Protein AF-A0A529JXQ3-F1 (afdb_monomer)

Foldseek 3Di:
DPVVVCVVVVVVVVVVVVVVVVVCVVCPPPDPVNVVVVVVPDDVVNVVVVVVVVVVVLVVQLVVQVVVCVVVVHDDDSVLSSVLSSVLCVCLVPVDVSVVSSVVSCVVSVVVVVDD

Mean predicted aligned error: 6.43 Å

Sequence (116 aa):
MNWRRYFWPVVGIAAVVFSLWLLLHELRGISLDDVWDGIVAIPARGWMLAALSSVIAYASLAGYDHIALLHIGKKVSWLFVTFCSFTTYALSHNIGGSVFSGAVIRYRAYGTRGLT

pLDDT: mean 88.97, std 7.57, range [56.66, 97.88]

Secondary structure (DSSP, 8-state):
--HHHHHHHHHHHHHHHHHHHHHHHHHTT--HHHHHHHHHTS-HHHHHHHHHHHHHHHHHHHHHHHHHHHHTT----HHHHHHHHHHHHHHHHHHS-HHHHHHHHHHHHHHTTT--

Radius of gyration: 20.21 Å; Cα contacts (8 Å, |Δi|>4): 50; chains: 1; bounding box: 50×23×46 Å

Solvent-accessible surface area (backbone atoms only — not comparable to full-atom values): 6559 Å² total; per-residue (Å²): 131,74,60,79,73,51,50,61,59,50,52,52,51,51,51,52,53,51,52,51,52,51,52,55,59,65,46,72,82,56,53,74,64,59,53,50,52,54,59,70,67,54,53,71,68,57,56,52,48,54,52,50,52,50,53,51,52,47,49,52,54,19,49,50,54,50,52,53,33,56,75,73,72,51,90,69,62,68,67,57,49,38,55,50,37,42,54,28,52,57,49,15,72,71,72,46,67,38,73,58,52,26,47,52,45,48,53,55,57,40,39,79,73,74,48,127

Nearest PDB structures (foldseek):
  7f47-assembly1_A  TM=8.528E-01  e=1.851E-02  Rhizobium etli CFN 42

Structure (mmCIF, N/CA/C/O backbone):
data_AF-A0A529JXQ3-F1
#
_entry.id   AF-A0A529JXQ3-F1
#
loop_
_atom_site.group_PDB
_atom_site.id
_atom_site.type_symbol
_atom_site.label_atom_id
_atom_site.label_alt_id
_atom_site.label_comp_id
_atom_site.label_asym_id
_atom_site.label_entity_id
_atom_site.label_seq_id
_atom_site.pdbx_PDB_ins_code
_atom_site.Cartn_x
_atom_site.Cartn_y
_atom_site.Cartn_z
_atom_site.occupancy
_atom_site.B_iso_or_equiv
_atom_site.auth_seq_id
_atom_site.auth_comp_id
_atom_site.auth_asym_id
_atom_site.auth_atom_id
_atom_site.pdbx_PDB_model_num
ATOM 1 N N . MET A 1 1 ? -30.807 -11.470 -24.827 1.00 56.66 1 MET A N 1
ATOM 2 C CA . MET A 1 1 ? -29.362 -11.793 -24.792 1.00 56.66 1 MET A CA 1
ATOM 3 C C . MET A 1 1 ? -28.653 -10.722 -23.962 1.00 56.66 1 MET A C 1
ATOM 5 O O . MET A 1 1 ? -28.784 -9.545 -24.272 1.00 56.66 1 MET A O 1
ATOM 9 N N . ASN A 1 2 ? -28.023 -11.091 -22.842 1.00 66.12 2 ASN A N 1
ATOM 10 C CA . ASN A 1 2 ? -27.644 -10.186 -21.738 1.00 66.12 2 ASN A CA 1
ATOM 11 C C . ASN A 1 2 ? -26.368 -9.349 -22.003 1.00 66.12 2 ASN A C 1
ATOM 13 O O . ASN A 1 2 ? -25.417 -9.401 -21.228 1.00 66.12 2 ASN A O 1
ATOM 17 N N . TRP A 1 3 ? -26.342 -8.553 -23.077 1.00 74.62 3 TRP A N 1
ATOM 18 C CA . TRP A 1 3 ? -25.162 -7.784 -23.520 1.00 74.62 3 TRP A CA 1
ATOM 19 C C . TRP A 1 3 ? -24.600 -6.826 -22.453 1.00 74.62 3 TRP A C 1
ATOM 21 O O . TRP A 1 3 ? -23.389 -6.697 -22.287 1.00 74.62 3 TRP A O 1
ATOM 31 N N . ARG A 1 4 ? -25.478 -6.220 -21.640 1.00 78.06 4 ARG A N 1
ATOM 32 C CA . ARG A 1 4 ? -25.086 -5.308 -20.549 1.00 78.06 4 ARG A CA 1
ATOM 33 C C . ARG A 1 4 ? -24.219 -5.971 -19.470 1.00 78.06 4 ARG A C 1
ATOM 35 O O . ARG A 1 4 ? -23.445 -5.273 -18.827 1.00 78.06 4 ARG A O 1
ATOM 42 N N . ARG A 1 5 ? -24.317 -7.296 -19.276 1.00 78.69 5 ARG A N 1
ATOM 43 C CA . ARG A 1 5 ? -23.486 -8.026 -18.298 1.00 78.69 5 ARG A CA 1
ATOM 44 C C . ARG A 1 5 ? -22.040 -8.209 -18.760 1.00 78.69 5 ARG A C 1
ATOM 46 O O . ARG A 1 5 ? -21.159 -8.279 -17.913 1.00 78.69 5 ARG A O 1
ATOM 53 N N . TYR A 1 6 ? -21.800 -8.275 -20.069 1.00 85.12 6 TYR A N 1
ATOM 54 C CA . TYR A 1 6 ? -20.465 -8.523 -20.625 1.00 85.12 6 TYR A CA 1
ATOM 55 C C . TYR A 1 6 ? -19.693 -7.247 -20.953 1.00 85.12 6 TYR A C 1
ATOM 57 O O . TYR A 1 6 ? -18.475 -7.297 -21.072 1.00 85.12 6 TYR A O 1
ATOM 65 N N . PHE A 1 7 ? -20.374 -6.102 -21.031 1.00 91.31 7 PHE A N 1
ATOM 66 C CA . PHE A 1 7 ? -19.742 -4.819 -21.330 1.00 91.31 7 PHE A CA 1
ATOM 67 C C . PHE A 1 7 ? -18.587 -4.486 -20.370 1.00 91.31 7 PHE A C 1
ATOM 69 O O . PHE A 1 7 ? -17.464 -4.273 -20.815 1.00 91.31 7 PHE A O 1
ATOM 76 N N . TRP A 1 8 ? -18.828 -4.510 -19.054 1.00 89.38 8 TRP A N 1
ATOM 77 C CA . TRP A 1 8 ? -17.808 -4.163 -18.057 1.00 89.38 8 TRP A CA 1
ATOM 78 C C . TRP A 1 8 ? -16.609 -5.126 -18.021 1.00 89.38 8 TRP A C 1
ATOM 80 O O . TRP A 1 8 ? -15.481 -4.636 -18.013 1.00 89.38 8 TRP A O 1
ATOM 90 N N . PRO A 1 9 ? -16.795 -6.463 -18.058 1.00 90.62 9 PRO A N 1
ATOM 91 C CA . PRO A 1 9 ? -15.675 -7.391 -18.203 1.00 90.62 9 PRO A CA 1
ATOM 92 C C . PRO A 1 9 ? -14.843 -7.151 -19.464 1.00 90.62 9 PRO A C 1
ATOM 94 O O . PRO A 1 9 ? -13.619 -7.154 -19.388 1.00 90.62 9 PRO A O 1
ATOM 97 N N . VAL A 1 10 ? -15.487 -6.906 -20.611 1.00 94.12 10 VAL A N 1
ATOM 98 C CA . VAL A 1 10 ? -14.783 -6.644 -21.877 1.00 94.12 10 VAL A CA 1
ATOM 99 C C . VAL A 1 10 ? -13.964 -5.362 -21.789 1.00 94.12 10 VAL A C 1
ATOM 101 O O . VAL A 1 10 ? -12.799 -5.370 -22.171 1.00 94.12 10 VAL A O 1
ATOM 104 N N . VAL A 1 11 ? -14.531 -4.286 -21.237 1.00 94.62 11 VAL A N 1
ATOM 105 C CA . VAL A 1 11 ? -13.803 -3.028 -21.011 1.00 94.62 11 VAL A CA 1
ATOM 106 C C . VAL A 1 11 ? -12.612 -3.245 -20.075 1.00 94.62 11 VAL A C 1
ATOM 108 O O . VAL A 1 11 ? -11.518 -2.775 -20.371 1.00 94.62 11 VAL A O 1
ATOM 111 N N . GLY A 1 12 ? -12.793 -3.994 -18.982 1.00 91.44 12 GLY A N 1
ATOM 112 C CA . GLY A 1 12 ? -11.710 -4.321 -18.054 1.00 91.44 12 GLY A CA 1
ATOM 113 C C . GLY A 1 12 ? -10.578 -5.106 -18.722 1.00 91.44 12 GLY A C 1
ATOM 114 O O . GLY A 1 12 ? -9.417 -4.731 -18.599 1.00 91.44 12 GLY A O 1
ATOM 115 N N . ILE A 1 13 ? -10.907 -6.152 -19.485 1.00 94.50 13 ILE A N 1
ATOM 116 C C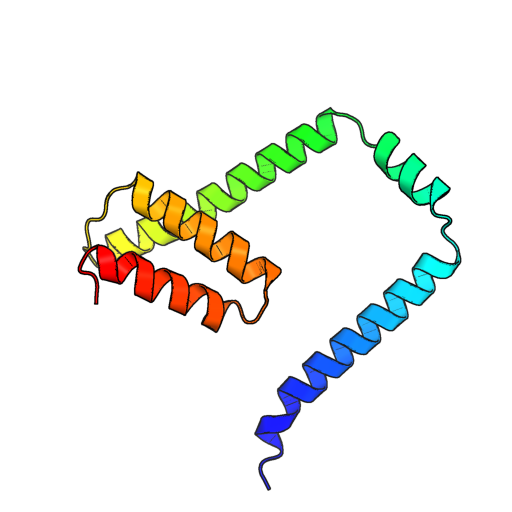A . ILE A 1 13 ? -9.917 -6.948 -20.225 1.00 94.50 13 ILE A CA 1
ATOM 117 C C . ILE A 1 13 ? -9.215 -6.093 -21.283 1.00 94.50 13 ILE A C 1
ATOM 119 O O . ILE A 1 13 ? -7.993 -6.149 -21.392 1.00 94.50 13 ILE A O 1
ATOM 123 N N . ALA A 1 14 ? -9.956 -5.273 -22.032 1.00 96.69 14 ALA A N 1
ATOM 124 C CA . ALA A 1 14 ? -9.381 -4.376 -23.028 1.00 96.69 14 ALA A CA 1
ATOM 125 C C . ALA A 1 14 ? -8.400 -3.379 -22.394 1.00 96.69 14 ALA A C 1
ATOM 127 O O . ALA A 1 14 ? -7.313 -3.179 -22.931 1.00 96.69 14 ALA A O 1
ATOM 128 N N . ALA A 1 15 ? -8.739 -2.814 -21.230 1.00 96.06 15 ALA A N 1
ATOM 129 C CA . ALA A 1 15 ? -7.843 -1.939 -20.480 1.00 96.06 15 ALA A CA 1
ATOM 130 C C . ALA A 1 15 ? -6.562 -2.671 -20.048 1.00 96.06 15 ALA A C 1
ATOM 132 O O . ALA A 1 15 ? -5.475 -2.147 -20.261 1.00 96.06 15 ALA A O 1
ATOM 133 N N . VAL A 1 16 ? -6.664 -3.899 -19.524 1.00 95.19 16 VAL A N 1
ATOM 134 C CA . VAL A 1 16 ? -5.492 -4.715 -19.147 1.00 95.19 16 VAL A CA 1
ATOM 135 C C . VAL A 1 16 ? -4.610 -5.005 -20.365 1.00 95.19 16 VAL A C 1
ATOM 137 O O . VAL A 1 16 ? -3.402 -4.794 -20.300 1.00 95.19 16 VAL A O 1
ATOM 140 N N . VAL A 1 17 ? -5.191 -5.444 -21.487 1.00 97.38 17 VAL A N 1
ATOM 141 C CA . VAL A 1 17 ? -4.438 -5.722 -22.723 1.00 97.38 17 VAL A CA 1
ATOM 142 C C . VAL A 1 17 ? -3.738 -4.462 -23.229 1.00 97.38 17 VAL A C 1
ATOM 144 O O . VAL A 1 17 ? -2.560 -4.519 -23.574 1.00 97.38 17 VAL A O 1
ATOM 147 N N . PHE A 1 18 ? -4.432 -3.323 -23.229 1.00 97.56 18 PHE A N 1
ATOM 148 C CA . PHE A 1 18 ? -3.859 -2.042 -23.628 1.00 97.56 18 PHE A CA 1
ATOM 149 C C . PHE A 1 18 ? -2.713 -1.609 -22.703 1.00 97.56 18 PHE A C 1
ATOM 151 O O . PHE A 1 18 ? -1.643 -1.254 -23.190 1.00 97.56 18 PHE A O 1
ATOM 158 N N . SER A 1 19 ? -2.893 -1.697 -21.382 1.00 96.25 19 SER A N 1
ATOM 159 C CA . SER A 1 19 ? -1.845 -1.383 -20.404 1.00 96.25 19 SER A CA 1
ATOM 160 C C . SER A 1 19 ? -0.623 -2.289 -20.550 1.00 96.25 19 SER A C 1
ATOM 162 O O . SER A 1 19 ? 0.498 -1.795 -20.494 1.00 96.25 19 SER A O 1
ATOM 164 N N . LEU A 1 20 ? -0.815 -3.594 -20.775 1.00 96.69 20 LEU A N 1
ATOM 165 C CA . LEU A 1 20 ? 0.285 -4.533 -21.018 1.00 96.69 20 LEU A CA 1
ATOM 166 C C . LEU A 1 20 ? 1.019 -4.215 -22.319 1.00 96.69 20 LEU A C 1
ATOM 168 O O . LEU A 1 20 ? 2.246 -4.210 -22.344 1.00 96.69 20 LEU A O 1
ATOM 172 N N . TRP A 1 21 ? 0.279 -3.933 -23.392 1.00 96.75 21 TRP A N 1
ATOM 173 C CA . TRP A 1 21 ? 0.867 -3.547 -24.670 1.00 96.75 21 TRP A CA 1
ATOM 174 C C . TRP A 1 21 ? 1.699 -2.266 -24.541 1.00 96.75 21 TRP A C 1
ATOM 176 O O . TRP A 1 21 ? 2.835 -2.241 -25.008 1.00 96.75 21 TRP A O 1
ATOM 186 N N . LEU A 1 22 ? 1.175 -1.247 -23.849 1.00 96.06 22 LEU A N 1
ATOM 187 C CA . LEU A 1 22 ? 1.876 0.010 -23.585 1.00 96.06 22 LEU A CA 1
ATOM 188 C C . LEU A 1 22 ? 3.143 -0.217 -22.749 1.00 96.06 22 LEU A C 1
ATOM 190 O O . LEU A 1 22 ? 4.216 0.246 -23.118 1.00 96.06 2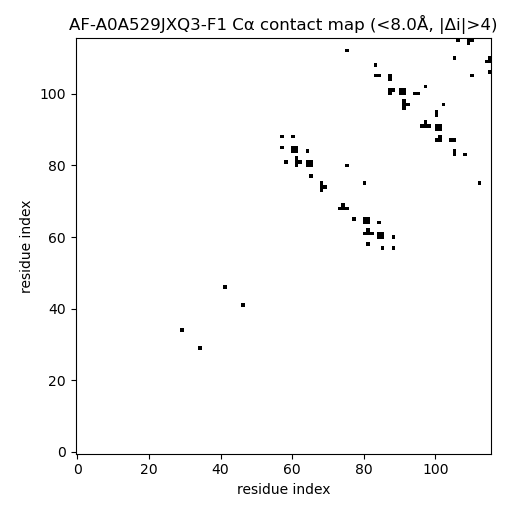2 LEU A O 1
ATOM 194 N N . LEU A 1 23 ? 3.034 -0.979 -21.658 1.00 94.88 23 LEU A N 1
ATOM 195 C CA . LEU A 1 23 ? 4.158 -1.279 -20.773 1.00 94.88 23 LEU A CA 1
ATOM 196 C C . LEU A 1 23 ? 5.273 -2.033 -21.512 1.00 94.88 23 LEU A C 1
ATOM 198 O O . LEU A 1 23 ? 6.444 -1.694 -21.376 1.00 94.88 23 LEU A O 1
ATOM 202 N N . LEU A 1 24 ? 4.917 -3.032 -22.327 1.00 94.12 24 LEU A N 1
ATOM 203 C CA . LEU A 1 24 ? 5.877 -3.771 -23.149 1.00 94.12 24 LEU A CA 1
ATOM 204 C C . LEU A 1 24 ? 6.492 -2.899 -24.245 1.00 94.12 24 LEU A C 1
ATOM 206 O O . LEU A 1 24 ? 7.630 -3.144 -24.635 1.00 94.12 24 LEU A O 1
ATOM 210 N N . HIS A 1 25 ? 5.757 -1.919 -24.769 1.00 93.56 25 HIS A N 1
ATOM 211 C CA . HIS A 1 25 ? 6.289 -0.980 -25.750 1.00 93.56 25 HIS A CA 1
ATOM 212 C C . HIS A 1 25 ? 7.361 -0.077 -25.130 1.00 93.56 25 HIS A C 1
ATOM 214 O O . HIS A 1 25 ? 8.447 0.025 -25.692 1.00 93.56 25 HIS A O 1
ATOM 220 N N . GLU A 1 26 ? 7.092 0.491 -23.952 1.00 90.94 26 GLU A N 1
ATOM 221 C CA . GLU A 1 26 ? 8.035 1.350 -23.219 1.00 90.94 26 GLU A CA 1
ATOM 222 C C . GLU A 1 26 ? 9.262 0.576 -22.709 1.00 90.94 26 GLU A C 1
ATOM 224 O O . GLU A 1 26 ? 10.395 1.037 -22.823 1.00 90.94 26 GLU A O 1
ATOM 229 N N . LEU A 1 27 ? 9.071 -0.650 -22.207 1.00 91.19 27 LEU A N 1
ATOM 230 C CA . LEU A 1 27 ? 10.165 -1.467 -21.666 1.00 91.19 27 LEU A CA 1
ATOM 231 C C . LEU A 1 27 ? 11.126 -2.013 -22.731 1.00 91.19 27 LEU A C 1
ATOM 233 O O . LEU A 1 27 ? 12.235 -2.407 -22.388 1.00 91.19 27 LEU A O 1
ATOM 237 N N . ARG A 1 28 ? 10.747 -2.059 -24.016 1.00 89.19 28 ARG A N 1
ATOM 238 C CA . ARG A 1 28 ? 11.600 -2.628 -25.084 1.00 89.19 28 ARG A CA 1
ATOM 239 C C . ARG A 1 28 ? 12.949 -1.929 -25.236 1.00 89.19 28 ARG A C 1
ATOM 241 O O . ARG A 1 28 ? 13.881 -2.554 -25.731 1.00 89.19 28 ARG A O 1
ATOM 248 N N . GLY A 1 29 ? 13.030 -0.652 -24.870 1.00 86.44 29 GLY A N 1
ATOM 249 C CA . GLY A 1 29 ? 14.261 0.135 -24.937 1.00 86.44 29 GLY A CA 1
ATOM 250 C C . GLY A 1 29 ? 15.068 0.159 -23.640 1.00 86.44 29 GLY A C 1
ATOM 251 O O . GLY A 1 29 ? 16.115 0.794 -23.620 1.00 86.44 29 GLY A O 1
ATOM 252 N N . ILE A 1 30 ? 14.589 -0.486 -22.573 1.00 90.38 30 ILE A N 1
ATOM 253 C CA . ILE A 1 30 ? 15.172 -0.404 -21.232 1.00 90.38 30 ILE A CA 1
ATOM 254 C C . ILE A 1 30 ? 15.846 -1.739 -20.908 1.00 90.38 30 ILE A C 1
ATOM 256 O O . ILE A 1 30 ? 15.195 -2.787 -20.905 1.00 90.38 30 ILE A O 1
ATOM 260 N N . SER A 1 31 ? 17.151 -1.714 -20.632 1.00 91.19 31 SER A N 1
ATOM 261 C CA . SER A 1 31 ? 17.871 -2.895 -20.152 1.00 91.19 31 SER A CA 1
ATOM 262 C C . SER A 1 31 ? 17.619 -3.128 -18.657 1.00 91.19 31 SER A C 1
ATOM 264 O O . SER A 1 31 ? 17.191 -2.233 -17.928 1.00 91.19 31 SER A O 1
ATOM 266 N N . LEU A 1 32 ? 17.885 -4.344 -18.168 1.00 90.44 32 LEU A N 1
ATOM 267 C CA . LEU A 1 32 ? 17.790 -4.625 -16.729 1.00 90.44 32 LEU A CA 1
ATOM 268 C C . LEU A 1 32 ? 18.790 -3.791 -15.914 1.00 90.44 32 LEU A C 1
ATOM 270 O O . LEU A 1 32 ? 18.479 -3.421 -14.781 1.00 90.44 32 LEU A O 1
ATOM 274 N N . ASP A 1 33 ? 19.942 -3.472 -16.505 1.00 92.81 33 ASP A N 1
ATOM 275 C CA . ASP A 1 33 ? 20.969 -2.640 -15.883 1.00 92.81 33 ASP A CA 1
ATOM 276 C C . ASP A 1 33 ? 20.465 -1.200 -15.710 1.00 92.81 33 ASP A C 1
ATOM 278 O O . ASP A 1 33 ? 20.571 -0.651 -14.617 1.00 92.81 33 ASP A O 1
ATOM 282 N N . ASP A 1 34 ? 19.776 -0.639 -16.713 1.00 92.88 34 ASP A N 1
ATOM 283 C CA . ASP A 1 34 ? 19.166 0.698 -16.614 1.00 92.88 34 ASP A CA 1
ATOM 284 C C . ASP A 1 34 ? 18.123 0.777 -15.482 1.00 92.88 34 ASP A C 1
ATOM 286 O O . ASP A 1 34 ? 18.021 1.782 -14.772 1.00 92.88 34 ASP A O 1
ATOM 290 N N . VAL A 1 35 ? 17.340 -0.293 -15.283 1.00 93.00 35 VAL A N 1
ATOM 291 C CA . VAL A 1 35 ? 16.376 -0.378 -14.171 1.00 93.00 35 VAL A CA 1
ATOM 292 C C . VAL A 1 35 ? 17.104 -0.406 -12.831 1.00 93.00 35 VAL A C 1
ATOM 294 O O . VAL A 1 35 ? 16.692 0.277 -11.889 1.00 93.00 35 VAL A O 1
ATOM 297 N N . TRP A 1 36 ? 18.170 -1.199 -12.731 1.00 95.44 36 TRP A N 1
ATOM 298 C CA . TRP A 1 36 ? 18.953 -1.318 -11.507 1.00 95.44 36 TRP A CA 1
ATOM 299 C C . TRP A 1 36 ? 19.641 -0.002 -11.140 1.00 95.44 36 TRP A C 1
ATOM 301 O O . TRP A 1 36 ? 19.523 0.454 -10.000 1.00 95.44 36 TRP A O 1
ATOM 311 N N . ASP A 1 37 ? 20.263 0.654 -12.117 1.00 95.81 37 ASP A N 1
ATOM 312 C CA . ASP A 1 37 ? 20.876 1.970 -11.958 1.00 95.81 37 ASP A CA 1
ATOM 313 C C . ASP A 1 37 ? 19.843 3.005 -11.504 1.00 95.81 37 ASP A C 1
ATOM 315 O O . ASP A 1 37 ? 20.102 3.788 -10.587 1.00 95.81 37 ASP A O 1
ATOM 319 N N . GLY A 1 38 ? 18.626 2.948 -12.055 1.00 94.50 38 GLY A N 1
ATOM 320 C CA . GLY A 1 38 ? 17.501 3.765 -11.608 1.00 94.50 38 GLY A CA 1
ATOM 321 C C . GLY A 1 38 ? 17.132 3.540 -10.138 1.00 94.50 38 GLY A C 1
ATOM 322 O O . GLY A 1 38 ? 16.902 4.506 -9.413 1.00 94.50 38 GLY A O 1
ATOM 323 N N . ILE A 1 39 ? 17.105 2.288 -9.667 1.00 95.06 39 ILE A N 1
ATOM 324 C CA . ILE A 1 39 ? 16.805 1.955 -8.263 1.00 95.06 39 ILE A CA 1
ATOM 325 C C . ILE A 1 39 ? 17.902 2.477 -7.329 1.00 95.06 39 ILE A C 1
ATOM 327 O O . ILE A 1 39 ? 17.593 3.076 -6.295 1.00 95.06 39 ILE A O 1
ATOM 331 N N . VAL A 1 40 ? 19.173 2.270 -7.685 1.00 95.62 40 VAL A N 1
ATOM 332 C CA . VAL A 1 40 ? 20.325 2.699 -6.875 1.00 95.62 40 VAL A CA 1
ATOM 333 C C . VAL A 1 40 ? 20.470 4.226 -6.867 1.00 95.62 40 VAL A C 1
ATOM 335 O O . VAL A 1 40 ? 20.909 4.794 -5.866 1.00 95.62 40 VAL A O 1
ATOM 338 N N . ALA A 1 41 ? 20.035 4.909 -7.929 1.00 97.06 41 ALA A N 1
ATOM 339 C CA . ALA A 1 41 ? 20.003 6.367 -7.996 1.00 97.06 41 ALA A CA 1
ATOM 340 C C . ALA A 1 41 ? 18.980 7.006 -7.037 1.00 97.06 41 ALA A C 1
ATOM 342 O O . ALA A 1 41 ? 19.085 8.202 -6.744 1.00 97.06 41 ALA A O 1
ATOM 343 N N . ILE A 1 42 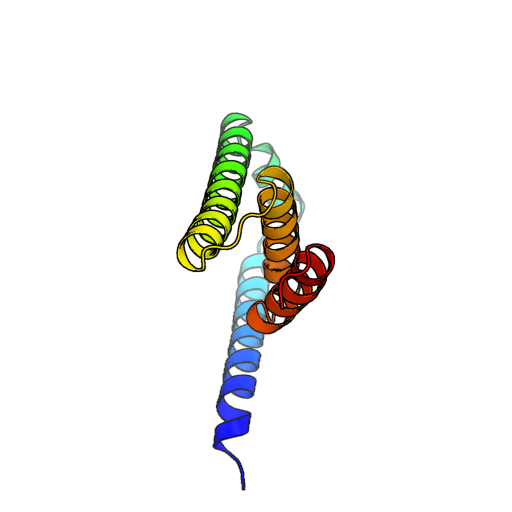? 17.997 6.251 -6.521 1.00 96.38 42 ILE A N 1
ATOM 344 C CA . ILE A 1 42 ? 17.013 6.786 -5.573 1.00 96.38 42 ILE A CA 1
ATOM 345 C C . ILE A 1 42 ? 17.690 7.024 -4.213 1.00 96.38 42 ILE A C 1
ATOM 347 O O . ILE A 1 42 ? 18.092 6.070 -3.541 1.00 96.38 42 ILE A O 1
ATOM 351 N N . PRO A 1 43 ? 17.756 8.277 -3.724 1.00 96.88 43 PRO A N 1
ATOM 352 C CA . PRO A 1 43 ? 18.379 8.560 -2.439 1.00 96.88 43 PRO A CA 1
ATOM 353 C C . PRO A 1 43 ? 17.588 7.930 -1.286 1.00 96.88 43 PRO A C 1
ATOM 355 O O . PRO A 1 43 ? 16.357 7.872 -1.313 1.00 96.88 43 PRO A O 1
ATOM 358 N N . ALA A 1 44 ? 18.277 7.570 -0.198 1.00 96.44 44 ALA A N 1
ATOM 359 C CA . ALA A 1 44 ? 17.661 6.984 1.002 1.00 96.44 44 ALA A CA 1
ATOM 360 C C . ALA A 1 44 ? 16.507 7.833 1.577 1.00 96.44 44 ALA A C 1
ATOM 362 O O . ALA A 1 44 ? 15.527 7.302 2.100 1.00 96.44 44 ALA A O 1
ATOM 363 N N . ARG A 1 45 ? 16.574 9.164 1.423 1.00 97.25 45 ARG A N 1
ATOM 364 C CA . ARG A 1 45 ? 15.485 10.081 1.795 1.00 97.25 45 ARG A CA 1
ATOM 365 C C . ARG A 1 45 ? 14.188 9.792 1.029 1.00 97.25 45 ARG A C 1
ATOM 367 O O . ARG A 1 45 ? 13.117 9.909 1.616 1.00 97.25 45 ARG A O 1
ATOM 374 N N . GLY A 1 46 ? 14.273 9.427 -0.250 1.00 96.75 46 GLY A N 1
ATOM 375 C CA . GLY A 1 46 ? 13.117 9.054 -1.067 1.00 96.75 46 GLY A CA 1
ATOM 376 C C . GLY A 1 46 ? 12.435 7.799 -0.529 1.00 96.75 46 GLY A C 1
ATOM 377 O O . GLY A 1 46 ? 11.228 7.808 -0.301 1.00 96.75 46 GLY A O 1
ATOM 378 N N . TRP A 1 47 ? 13.224 6.771 -0.208 1.00 97.12 47 TRP A N 1
ATOM 379 C CA . TRP A 1 47 ? 12.735 5.545 0.428 1.00 97.12 47 TRP A CA 1
ATOM 380 C C . TRP A 1 47 ? 12.071 5.803 1.781 1.00 97.12 47 TRP A C 1
ATOM 382 O O . TRP A 1 47 ? 10.974 5.310 2.038 1.00 97.12 47 TRP A O 1
ATOM 392 N N . MET A 1 48 ? 12.693 6.626 2.630 1.00 97.88 48 MET A N 1
ATOM 393 C CA . MET A 1 48 ? 12.136 6.978 3.937 1.00 97.88 48 MET A CA 1
ATOM 394 C C . MET A 1 48 ? 10.803 7.725 3.811 1.00 97.88 48 MET A C 1
ATOM 396 O O . MET A 1 48 ? 9.857 7.419 4.536 1.00 97.88 48 MET A O 1
ATOM 400 N N . LEU A 1 49 ? 10.702 8.678 2.878 1.00 97.81 49 LEU A N 1
ATOM 401 C CA . LEU A 1 49 ? 9.453 9.392 2.619 1.00 97.81 49 LEU A CA 1
ATOM 402 C C . LEU A 1 49 ? 8.374 8.460 2.063 1.00 97.81 49 LEU A C 1
ATOM 404 O O . LEU A 1 49 ? 7.251 8.504 2.550 1.00 97.81 49 LEU A O 1
ATOM 408 N N . ALA A 1 50 ? 8.704 7.577 1.118 1.00 97.19 50 ALA A N 1
ATOM 409 C CA . ALA A 1 50 ? 7.758 6.600 0.575 1.00 97.19 50 ALA A CA 1
ATOM 410 C C . ALA A 1 50 ? 7.219 5.653 1.662 1.00 97.19 50 ALA A C 1
ATOM 412 O O . ALA A 1 50 ? 6.012 5.398 1.729 1.00 97.19 50 ALA A O 1
ATOM 413 N N . ALA A 1 51 ? 8.093 5.178 2.555 1.00 96.81 51 ALA A N 1
ATOM 414 C CA . ALA A 1 51 ? 7.706 4.358 3.696 1.00 96.81 51 ALA A CA 1
ATOM 415 C C . ALA A 1 51 ? 6.790 5.128 4.662 1.00 96.81 51 ALA A C 1
ATOM 417 O O . ALA A 1 51 ? 5.724 4.632 5.026 1.00 96.81 51 ALA A O 1
ATOM 418 N N . LEU A 1 52 ? 7.153 6.363 5.027 1.00 97.81 52 LEU A N 1
ATOM 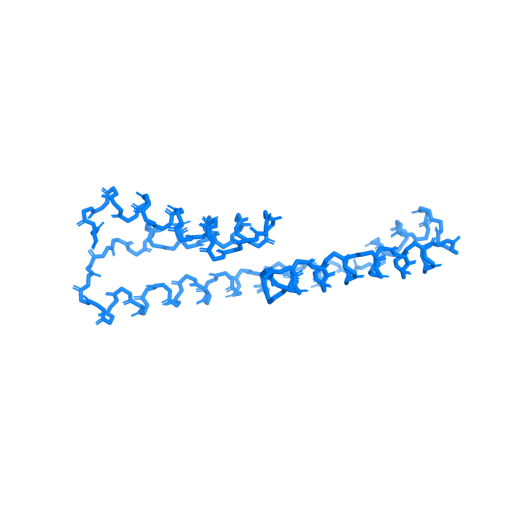419 C CA . LEU A 1 52 ? 6.347 7.199 5.918 1.00 97.81 52 LEU A CA 1
ATOM 420 C C . LEU A 1 52 ? 4.977 7.526 5.309 1.00 97.81 52 LEU A C 1
ATOM 422 O O . LEU A 1 52 ? 3.958 7.387 5.982 1.00 97.81 52 LEU A O 1
ATOM 426 N N . SER A 1 53 ? 4.933 7.902 4.031 1.00 97.50 53 SER A N 1
ATOM 427 C CA . SER A 1 53 ? 3.689 8.146 3.300 1.00 97.50 53 SER A CA 1
ATOM 428 C C . SER A 1 53 ? 2.807 6.900 3.256 1.00 97.50 53 SER A C 1
ATOM 430 O O . SER A 1 53 ? 1.598 7.010 3.446 1.00 97.50 53 SER A O 1
ATOM 432 N N . SER A 1 54 ? 3.399 5.716 3.080 1.00 94.56 54 SER A N 1
ATOM 433 C CA . SER A 1 54 ? 2.665 4.447 3.129 1.00 94.56 54 SER A CA 1
ATOM 434 C C . SER A 1 54 ? 2.065 4.202 4.515 1.00 94.56 54 SER A C 1
ATOM 436 O O . SER A 1 54 ? 0.879 3.893 4.622 1.00 94.56 54 SER A O 1
ATOM 438 N N . VAL A 1 55 ? 2.837 4.405 5.589 1.00 94.06 55 VAL A N 1
ATOM 439 C CA . VAL A 1 55 ? 2.338 4.285 6.971 1.00 94.06 55 VAL A CA 1
ATOM 440 C C . VAL A 1 55 ? 1.187 5.257 7.227 1.00 94.06 55 VAL A C 1
ATOM 442 O O . VAL A 1 55 ? 0.160 4.845 7.761 1.00 94.06 55 VAL A O 1
ATOM 445 N N . ILE A 1 56 ? 1.319 6.519 6.807 1.00 96.25 56 ILE A N 1
ATOM 446 C CA . ILE A 1 56 ? 0.262 7.529 6.946 1.00 96.25 56 ILE A CA 1
ATOM 447 C C . ILE A 1 56 ? -0.992 7.101 6.179 1.00 96.25 56 ILE A C 1
ATOM 449 O O . ILE A 1 56 ? -2.080 7.126 6.748 1.00 96.25 56 ILE A O 1
ATOM 453 N N . ALA A 1 57 ? -0.856 6.644 4.932 1.00 94.50 57 ALA A N 1
ATOM 454 C CA . ALA A 1 57 ? -1.986 6.190 4.126 1.00 94.50 57 ALA A CA 1
ATOM 455 C C . ALA A 1 57 ? -2.740 5.028 4.795 1.00 94.50 57 ALA A C 1
ATOM 457 O O . ALA A 1 57 ? -3.963 5.078 4.934 1.00 94.50 57 ALA A O 1
ATOM 458 N N . TYR A 1 58 ? -2.025 4.007 5.280 1.00 91.19 58 TYR A N 1
ATOM 459 C CA . TYR A 1 58 ? -2.648 2.888 5.992 1.00 91.19 58 TYR A CA 1
ATOM 460 C C . TYR A 1 58 ? -3.229 3.295 7.354 1.00 91.19 58 TYR A C 1
ATOM 462 O O . TYR A 1 58 ? -4.275 2.773 7.743 1.00 91.19 58 TYR A O 1
ATOM 470 N N . ALA A 1 59 ? -2.613 4.245 8.061 1.00 90.88 59 ALA A N 1
ATOM 471 C CA . ALA A 1 59 ? -3.165 4.798 9.294 1.00 90.88 59 ALA A CA 1
ATOM 472 C C . ALA A 1 59 ? -4.469 5.569 9.034 1.00 90.88 59 ALA A C 1
ATOM 474 O O . ALA A 1 59 ? -5.431 5.405 9.782 1.00 90.88 59 ALA A O 1
ATOM 475 N N . SER A 1 60 ? -4.545 6.348 7.950 1.00 93.88 60 SER A N 1
ATOM 476 C CA . SER A 1 60 ? -5.777 7.019 7.519 1.00 93.88 60 SER A CA 1
ATOM 477 C C . SER A 1 60 ? -6.875 6.016 7.161 1.00 93.88 60 SER A C 1
ATOM 479 O O . SER A 1 60 ? -8.020 6.199 7.569 1.00 93.88 60 SER A O 1
ATOM 481 N N . LEU A 1 61 ? -6.533 4.927 6.466 1.00 91.06 61 LEU A N 1
ATOM 482 C CA . LEU A 1 61 ? -7.471 3.847 6.144 1.00 91.06 61 LEU A CA 1
ATOM 483 C C . LEU A 1 61 ? -7.980 3.119 7.398 1.00 91.06 61 LEU A C 1
ATOM 485 O O . LEU A 1 61 ? -9.172 2.853 7.515 1.00 91.06 61 LEU A O 1
ATOM 489 N N . ALA A 1 62 ? -7.110 2.840 8.371 1.00 90.88 62 ALA A N 1
ATOM 490 C CA . ALA A 1 62 ? -7.537 2.310 9.664 1.00 90.88 62 ALA A CA 1
ATOM 491 C C . ALA A 1 62 ? -8.424 3.309 10.425 1.00 90.88 62 ALA A C 1
ATOM 493 O O . ALA A 1 62 ? -9.436 2.925 11.007 1.00 90.88 62 ALA A O 1
ATOM 494 N N . GLY A 1 63 ? -8.072 4.599 10.399 1.00 90.19 63 GLY A N 1
ATOM 495 C CA . GLY A 1 63 ? -8.870 5.681 10.973 1.00 90.19 63 GLY A CA 1
ATOM 496 C C . GLY A 1 63 ? -10.274 5.759 10.372 1.00 90.19 63 GLY A C 1
ATOM 497 O O . GLY A 1 63 ? -11.238 5.968 11.105 1.00 90.19 63 GLY A O 1
ATOM 498 N N . TYR A 1 64 ? -10.408 5.514 9.068 1.00 91.25 64 TYR A N 1
ATOM 499 C CA . TYR A 1 64 ? -11.704 5.425 8.399 1.00 91.25 64 TYR A CA 1
ATOM 500 C C . TYR A 1 64 ? -12.577 4.297 8.974 1.00 91.25 64 TYR A C 1
ATOM 502 O O . TYR A 1 64 ? -13.726 4.544 9.340 1.00 91.25 64 TYR A O 1
ATOM 510 N N . ASP A 1 65 ? -12.026 3.090 9.142 1.00 90.50 65 ASP A N 1
ATOM 511 C CA . ASP A 1 65 ? -12.737 1.959 9.757 1.00 90.50 65 ASP A CA 1
ATOM 512 C C . ASP A 1 65 ? -13.112 2.256 11.230 1.00 90.50 65 ASP A C 1
ATOM 514 O O . ASP A 1 65 ? -14.219 1.932 11.664 1.00 90.50 65 ASP A O 1
ATOM 518 N N . HIS A 1 66 ? -12.248 2.938 11.996 1.00 89.31 66 HIS A N 1
ATOM 519 C CA . HIS A 1 66 ? -12.572 3.392 13.362 1.00 89.31 66 HIS A CA 1
ATOM 520 C C . HIS A 1 66 ? -13.756 4.351 13.391 1.00 89.31 66 HIS A C 1
ATOM 522 O O . HIS A 1 66 ? -14.678 4.178 14.188 1.00 89.31 66 HIS A O 1
ATOM 528 N N . ILE A 1 67 ? -13.741 5.359 12.518 1.00 92.19 67 ILE A N 1
ATOM 529 C CA . ILE A 1 67 ? -14.827 6.331 12.399 1.00 92.19 67 ILE A CA 1
ATOM 530 C C . ILE A 1 67 ? -16.120 5.606 12.017 1.00 92.19 67 ILE A C 1
ATOM 532 O O . ILE A 1 67 ? -17.155 5.871 12.625 1.00 92.19 67 ILE A O 1
ATOM 536 N N . ALA A 1 68 ? -16.074 4.656 11.082 1.00 90.62 68 ALA A N 1
ATOM 537 C CA . ALA A 1 68 ? -17.240 3.869 10.692 1.00 90.62 68 ALA A CA 1
ATOM 538 C C . ALA A 1 68 ? -17.827 3.073 11.873 1.00 90.62 68 ALA A C 1
ATOM 540 O O . ALA A 1 68 ? -19.036 3.115 12.096 1.00 90.62 68 ALA A O 1
ATOM 541 N N . LEU A 1 69 ? -16.983 2.410 12.675 1.00 89.25 69 LEU A N 1
ATOM 542 C CA . LEU A 1 69 ? -17.415 1.662 13.864 1.00 89.25 69 LEU A CA 1
ATOM 543 C C . LEU A 1 69 ? -18.015 2.566 14.952 1.00 89.25 69 LEU A C 1
ATOM 545 O O . LEU A 1 69 ? -19.018 2.202 15.570 1.00 89.25 69 LEU A O 1
ATOM 549 N N . LEU A 1 70 ? -17.444 3.760 15.147 1.00 90.00 70 LEU A N 1
ATOM 550 C CA . LEU A 1 70 ? -17.997 4.779 16.042 1.00 90.00 70 LEU A CA 1
ATOM 551 C C . LEU A 1 70 ? -19.379 5.252 15.573 1.00 90.00 70 LEU A C 1
ATOM 553 O O . LEU A 1 70 ? -20.287 5.352 16.395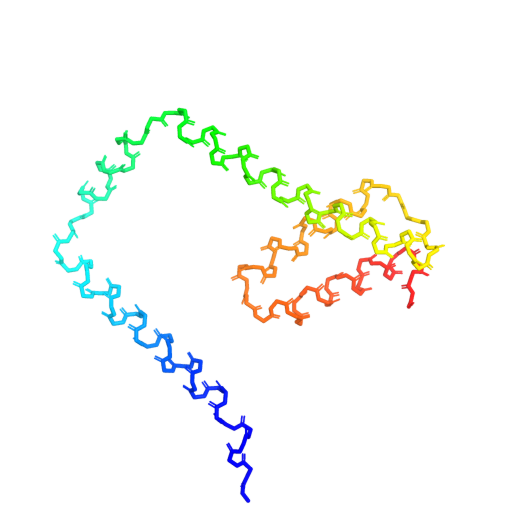 1.00 90.00 70 LEU A O 1
ATOM 557 N N . HIS A 1 71 ? -19.560 5.477 14.268 1.00 91.12 71 HIS A N 1
ATOM 558 C CA . HIS A 1 71 ? -20.845 5.896 13.694 1.00 91.12 71 HIS A CA 1
ATOM 559 C C . HIS A 1 71 ? -21.950 4.848 13.883 1.00 91.12 71 HIS A C 1
ATOM 561 O O . HIS A 1 71 ? -23.092 5.213 14.142 1.00 91.12 71 HIS A O 1
ATOM 567 N N . ILE A 1 72 ? -21.626 3.554 13.805 1.00 91.12 72 ILE A N 1
ATOM 568 C CA . ILE A 1 72 ? -22.593 2.467 14.051 1.00 91.12 72 ILE A CA 1
ATOM 569 C C . ILE A 1 72 ? -22.703 2.071 15.537 1.00 91.12 72 ILE A C 1
ATOM 571 O O . ILE A 1 72 ? -23.363 1.087 15.871 1.00 91.12 72 ILE A O 1
ATOM 575 N N . GLY A 1 73 ? -22.042 2.804 16.442 1.00 87.00 73 GLY A N 1
ATOM 576 C CA . GLY A 1 73 ? -22.114 2.590 17.891 1.00 87.00 73 GLY A CA 1
ATOM 577 C C . GLY A 1 73 ? -21.453 1.299 18.390 1.00 87.00 73 GLY A C 1
ATOM 578 O O . GLY A 1 73 ? -21.730 0.851 19.505 1.00 87.00 73 GLY A O 1
ATOM 579 N N . LYS A 1 74 ? -20.584 0.671 17.590 1.00 85.81 74 LYS A N 1
ATOM 580 C CA . LYS A 1 74 ? -19.936 -0.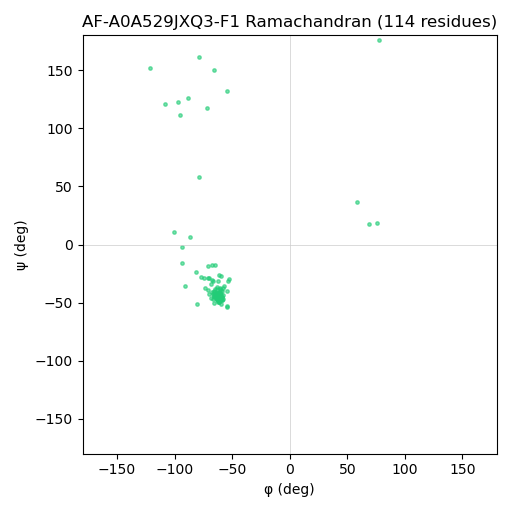601 17.929 1.00 85.81 74 LYS A CA 1
ATOM 581 C C . LYS A 1 74 ? -18.540 -0.362 18.497 1.00 85.81 74 LYS A C 1
ATOM 583 O O . LYS A 1 74 ? -17.674 0.215 17.848 1.00 85.81 74 LYS A O 1
ATOM 588 N N . LYS A 1 75 ? -18.302 -0.847 19.717 1.00 80.69 75 LYS A N 1
ATOM 589 C CA . LYS A 1 75 ? -17.008 -0.721 20.402 1.00 80.69 75 LYS A CA 1
ATOM 590 C C . LYS A 1 75 ? -16.166 -1.975 20.183 1.00 80.69 75 LYS A C 1
ATOM 592 O O . LYS A 1 75 ? -16.476 -3.033 20.720 1.00 80.69 75 LYS A O 1
ATOM 597 N N . VAL A 1 76 ? -15.083 -1.839 19.425 1.00 85.19 76 VAL A N 1
ATOM 598 C CA . VAL A 1 76 ? -14.060 -2.877 19.231 1.00 85.19 76 VAL A CA 1
ATOM 599 C C . VAL A 1 76 ? -12.709 -2.323 19.678 1.00 85.19 76 VAL A C 1
ATOM 601 O O . VAL A 1 76 ? -12.487 -1.116 19.653 1.00 85.19 76 VAL A O 1
ATOM 604 N N . SER A 1 77 ? -11.806 -3.201 20.121 1.00 87.62 77 SER A N 1
ATOM 605 C CA . SER A 1 77 ? -10.44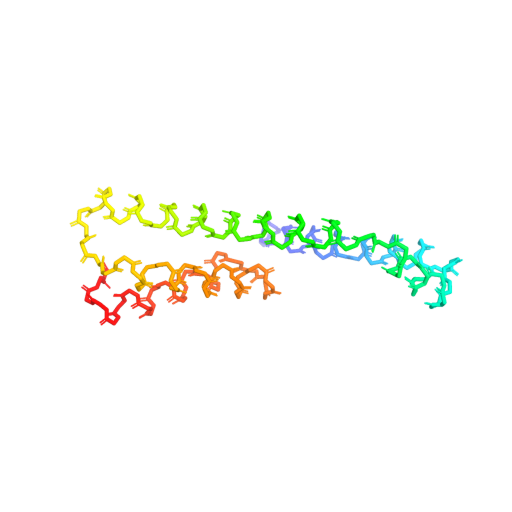7 -2.811 20.511 1.00 87.62 77 SER A CA 1
ATOM 606 C C . SER A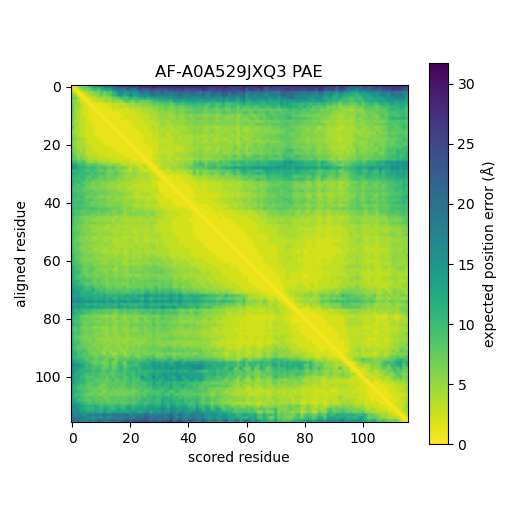 1 77 ? -9.747 -2.046 19.388 1.00 87.62 77 SER A C 1
ATOM 608 O O . SER A 1 77 ? -9.726 -2.505 18.244 1.00 87.62 77 SER A O 1
ATOM 610 N N . TRP A 1 78 ? -9.129 -0.915 19.738 1.00 85.12 78 TRP A N 1
ATOM 611 C CA . TRP A 1 78 ? -8.526 -0.019 18.759 1.00 85.12 78 TRP A CA 1
ATOM 612 C C . TRP A 1 78 ? -7.444 -0.719 17.915 1.00 85.12 78 TRP A C 1
ATOM 614 O O . TRP A 1 78 ? -7.449 -0.664 16.688 1.00 85.12 78 TRP A O 1
ATOM 624 N N . LEU A 1 79 ? -6.567 -1.480 18.577 1.00 88.38 79 LEU A N 1
ATOM 625 C CA . LEU A 1 79 ? -5.512 -2.253 17.918 1.00 88.38 79 LEU A CA 1
ATOM 626 C C . LEU A 1 79 ? -6.077 -3.302 16.957 1.00 88.38 79 LEU A C 1
ATOM 628 O O . LEU A 1 79 ? -5.561 -3.470 15.856 1.00 88.38 79 LEU A O 1
ATOM 632 N N . PHE A 1 80 ? -7.157 -3.984 17.348 1.00 88.62 80 PHE A N 1
ATOM 633 C CA . PHE A 1 80 ? -7.771 -5.009 16.507 1.00 88.62 80 PHE A CA 1
ATOM 634 C C . PHE A 1 80 ? -8.296 -4.425 15.196 1.00 88.62 80 PHE A C 1
ATOM 636 O O . PHE A 1 80 ? -8.025 -4.979 14.136 1.00 88.62 80 PHE A O 1
ATOM 643 N N . VAL A 1 81 ? -9.009 -3.299 15.258 1.00 88.62 81 VAL A N 1
ATOM 644 C CA . VAL A 1 81 ? -9.533 -2.613 14.068 1.00 88.62 81 VAL A CA 1
ATOM 645 C C . VAL A 1 81 ? -8.387 -2.135 13.183 1.00 88.62 81 VAL A C 1
ATOM 647 O O . VAL A 1 81 ? -8.442 -2.341 11.975 1.00 88.62 81 VAL A O 1
ATOM 650 N N . THR A 1 82 ? -7.318 -1.578 13.758 1.00 89.69 82 THR A N 1
ATOM 651 C CA . THR A 1 82 ? -6.149 -1.127 12.991 1.00 89.69 82 THR A CA 1
ATOM 652 C C . THR A 1 82 ? -5.472 -2.282 12.245 1.00 89.69 82 THR A C 1
ATOM 654 O O . THR A 1 82 ? -5.280 -2.190 11.033 1.00 89.69 82 THR A O 1
ATOM 657 N N . PHE A 1 83 ? -5.176 -3.401 12.917 1.00 89.69 83 PHE A N 1
ATOM 658 C CA . PHE A 1 83 ? -4.578 -4.579 12.272 1.00 89.69 83 PHE A CA 1
ATOM 659 C C . PHE A 1 83 ? -5.519 -5.244 11.257 1.00 89.69 83 PHE A C 1
ATOM 661 O O . PHE A 1 83 ? -5.079 -5.653 10.179 1.00 89.69 83 PHE A O 1
ATOM 668 N N . CYS A 1 84 ? -6.813 -5.330 11.575 1.00 90.19 84 CYS A N 1
ATOM 669 C CA . CYS A 1 84 ? -7.833 -5.852 10.669 1.00 90.19 84 CYS A CA 1
ATOM 670 C C . CYS A 1 84 ? -7.920 -5.002 9.398 1.00 90.19 84 CYS A C 1
ATOM 672 O O . CYS A 1 84 ? -7.861 -5.544 8.295 1.00 90.19 84 CYS A O 1
ATOM 674 N N . SER A 1 85 ? -7.999 -3.679 9.542 1.00 89.38 85 SER A N 1
ATOM 675 C CA . SER A 1 85 ? -8.054 -2.730 8.426 1.00 89.38 85 SER A CA 1
ATOM 676 C C . SER A 1 85 ? -6.797 -2.826 7.577 1.00 89.38 85 SER A C 1
ATOM 678 O O . SER A 1 85 ? -6.894 -3.009 6.367 1.00 89.38 85 SER A O 1
ATOM 680 N N . PHE A 1 86 ? -5.618 -2.794 8.204 1.00 90.06 86 PHE A N 1
ATOM 681 C CA . PHE A 1 86 ? -4.342 -2.938 7.508 1.00 90.06 86 PHE A CA 1
ATOM 682 C C . PHE A 1 86 ? -4.302 -4.214 6.661 1.00 90.06 86 PHE A C 1
ATOM 684 O O . PHE A 1 86 ? -4.085 -4.142 5.455 1.00 90.06 86 PHE A O 1
ATOM 691 N N . THR A 1 87 ? -4.598 -5.369 7.264 1.00 88.62 87 THR A N 1
ATOM 692 C CA . THR A 1 87 ? -4.588 -6.669 6.570 1.00 88.62 87 THR A CA 1
ATOM 693 C C . THR A 1 87 ? -5.618 -6.706 5.443 1.00 88.62 87 THR A C 1
ATOM 695 O O . THR A 1 87 ? -5.335 -7.178 4.343 1.00 88.62 87 THR A O 1
ATOM 698 N N . THR A 1 88 ? -6.808 -6.158 5.696 1.00 89.31 88 THR A N 1
ATOM 699 C CA . THR A 1 88 ? -7.884 -6.067 4.708 1.00 89.31 88 THR A CA 1
ATOM 700 C C . THR A 1 88 ? -7.448 -5.257 3.494 1.00 89.31 88 THR A C 1
ATOM 702 O O . THR A 1 88 ? -7.591 -5.730 2.367 1.00 89.31 88 THR A O 1
ATOM 705 N N . TYR A 1 89 ? -6.916 -4.052 3.700 1.00 89.25 89 TYR A N 1
ATOM 706 C CA . TYR A 1 89 ? -6.499 -3.170 2.613 1.00 89.25 89 TYR A CA 1
ATOM 707 C C . TYR A 1 89 ? -5.251 -3.688 1.897 1.00 89.25 89 TYR A C 1
ATOM 709 O O . TYR A 1 89 ? -5.211 -3.645 0.670 1.00 89.25 89 TYR A O 1
ATOM 717 N N . ALA A 1 90 ? -4.280 -4.248 2.623 1.00 88.44 90 ALA A N 1
ATOM 718 C CA . ALA A 1 90 ? -3.088 -4.844 2.027 1.00 88.44 90 ALA A CA 1
ATOM 719 C C . ALA A 1 90 ? -3.460 -5.982 1.064 1.00 88.44 90 ALA A C 1
ATOM 721 O O . ALA A 1 90 ? -3.014 -5.996 -0.081 1.00 88.44 90 ALA A O 1
ATOM 722 N N . LEU A 1 91 ? -4.342 -6.897 1.479 1.00 86.88 91 LEU A N 1
ATOM 723 C CA . LEU A 1 91 ? -4.794 -7.991 0.616 1.00 86.88 91 LEU A CA 1
ATOM 724 C C . LEU A 1 91 ? -5.685 -7.492 -0.527 1.00 86.88 91 LEU A C 1
ATOM 726 O O . LEU A 1 91 ? -5.517 -7.903 -1.672 1.00 86.88 91 LEU A O 1
ATOM 730 N N . SER A 1 92 ? -6.606 -6.571 -0.244 1.00 86.94 92 SER A N 1
ATOM 731 C CA . SER A 1 92 ? -7.596 -6.119 -1.229 1.00 86.94 92 SER A CA 1
ATOM 732 C C . SER A 1 92 ? -7.017 -5.267 -2.351 1.00 86.94 92 SER A C 1
ATOM 734 O O . SER A 1 92 ? -7.558 -5.285 -3.457 1.00 86.94 92 SER A O 1
ATOM 736 N N . HIS A 1 93 ? -5.935 -4.531 -2.091 1.00 86.25 93 HIS A N 1
ATOM 737 C CA . HIS A 1 93 ? -5.241 -3.771 -3.129 1.00 86.25 93 HIS A CA 1
ATOM 738 C C . HIS A 1 93 ? -4.362 -4.652 -4.024 1.00 86.25 93 HIS A C 1
ATOM 740 O O . HIS A 1 93 ? -4.186 -4.318 -5.189 1.00 86.25 93 HIS A O 1
ATOM 746 N N . ASN A 1 94 ? -3.850 -5.779 -3.518 1.00 86.44 94 ASN A N 1
ATOM 747 C CA . ASN A 1 94 ? -2.960 -6.655 -4.287 1.00 86.44 94 ASN A CA 1
ATOM 748 C C . ASN A 1 94 ? -3.702 -7.761 -5.055 1.00 86.44 94 ASN A C 1
ATOM 750 O O . ASN A 1 94 ? -3.304 -8.106 -6.160 1.00 86.44 94 ASN A O 1
ATOM 754 N N . ILE A 1 95 ? -4.780 -8.320 -4.496 1.00 82.81 95 ILE A N 1
ATOM 755 C CA . ILE A 1 95 ? -5.515 -9.440 -5.116 1.00 82.81 95 ILE A CA 1
ATOM 756 C C . ILE A 1 95 ? -6.491 -8.952 -6.204 1.00 82.81 95 ILE A C 1
ATOM 758 O O . ILE A 1 95 ? -6.838 -9.699 -7.117 1.00 82.81 95 ILE A O 1
ATOM 762 N N . GLY A 1 96 ? -6.926 -7.691 -6.130 1.00 72.81 96 GLY A N 1
ATOM 763 C CA . GLY A 1 96 ? -8.004 -7.168 -6.967 1.00 72.81 96 GLY A CA 1
ATOM 764 C C . GLY A 1 96 ? -9.385 -7.617 -6.480 1.00 72.81 96 GLY A C 1
ATOM 765 O O . GLY A 1 96 ? -9.519 -8.336 -5.491 1.00 72.81 96 GLY A O 1
ATOM 766 N N . GLY A 1 97 ? -10.449 -7.133 -7.131 1.00 72.69 97 GLY A N 1
ATOM 767 C CA . GLY A 1 97 ? -11.817 -7.388 -6.662 1.00 72.69 97 GLY A CA 1
ATOM 768 C C . GLY A 1 97 ? -12.044 -6.886 -5.232 1.00 72.69 97 GLY A C 1
ATOM 769 O O . GLY A 1 97 ? -12.746 -7.531 -4.457 1.00 72.69 97 GLY A O 1
ATOM 770 N N . SER A 1 98 ? -11.441 -5.744 -4.886 1.00 77.06 98 SER A N 1
ATOM 771 C CA . SER A 1 98 ? -11.268 -5.220 -3.524 1.00 77.06 98 SER A CA 1
ATOM 772 C C . SER A 1 98 ? -12.564 -5.129 -2.716 1.00 77.06 98 SER A C 1
ATOM 774 O O . SER A 1 98 ? -12.556 -5.285 -1.496 1.00 77.06 98 SER A O 1
ATOM 776 N N . VAL A 1 99 ? -13.688 -4.924 -3.407 1.00 72.50 99 VAL A N 1
ATOM 777 C CA . VAL A 1 99 ? -15.034 -4.950 -2.823 1.00 72.50 99 VAL A CA 1
ATOM 778 C C . VAL A 1 99 ? -15.349 -6.323 -2.222 1.00 72.50 99 VAL A C 1
ATOM 780 O O . VAL A 1 99 ? -15.836 -6.394 -1.102 1.00 72.50 99 VAL A O 1
ATOM 783 N N . PHE A 1 100 ? -15.031 -7.413 -2.920 1.00 77.75 100 PHE A N 1
ATOM 784 C CA . PHE A 1 100 ? -15.282 -8.780 -2.462 1.00 77.75 100 PHE A CA 1
ATOM 785 C C . PHE A 1 100 ? -14.215 -9.258 -1.480 1.00 77.75 100 PHE A C 1
ATOM 787 O O . PHE A 1 100 ? -14.553 -9.709 -0.386 1.00 77.75 100 PHE A O 1
ATOM 794 N N . SER A 1 101 ? -12.933 -9.130 -1.833 1.00 81.44 101 SER A N 1
ATOM 795 C CA . SER A 1 101 ? -11.838 -9.595 -0.974 1.00 81.44 101 SER A CA 1
ATOM 796 C C . SER A 1 101 ? -11.849 -8.869 0.372 1.00 81.44 101 SER A C 1
ATOM 798 O O . SER A 1 101 ? -11.742 -9.497 1.424 1.00 81.44 101 SER A O 1
ATOM 800 N N . GLY A 1 102 ? -12.057 -7.551 0.353 1.00 82.75 102 GLY A N 1
ATOM 801 C CA . GLY A 1 102 ? -12.039 -6.727 1.551 1.00 82.75 102 GLY A CA 1
ATOM 802 C C . GLY A 1 102 ? -13.275 -6.910 2.420 1.00 82.75 102 GLY A C 1
ATOM 803 O O . GLY A 1 102 ? -13.164 -6.936 3.647 1.00 82.75 102 GLY A O 1
ATOM 804 N N . ALA A 1 103 ? -14.450 -7.075 1.805 1.00 83.88 103 ALA A N 1
ATOM 805 C CA . ALA A 1 103 ? -15.682 -7.330 2.545 1.00 83.88 103 ALA A CA 1
ATOM 806 C C . ALA A 1 103 ? -15.634 -8.675 3.275 1.00 83.88 103 ALA A C 1
ATOM 808 O O . ALA A 1 103 ? -15.988 -8.735 4.449 1.00 83.88 103 ALA A O 1
ATOM 809 N N . VAL A 1 104 ? -15.142 -9.737 2.627 1.00 86.62 104 VAL A N 1
ATOM 810 C CA . VAL A 1 104 ? -15.048 -11.068 3.247 1.00 86.62 104 VAL A CA 1
ATOM 811 C C . VAL A 1 104 ? -14.102 -11.057 4.447 1.00 86.62 104 VAL A C 1
ATOM 813 O O . VAL A 1 104 ? -14.436 -11.623 5.490 1.00 86.62 104 VAL A O 1
ATOM 816 N N . ILE A 1 105 ? -12.946 -10.393 4.336 1.00 85.62 105 ILE A N 1
ATOM 817 C CA . ILE A 1 105 ? -11.985 -10.298 5.446 1.00 85.62 105 ILE A CA 1
ATOM 818 C C . ILE A 1 105 ? -12.620 -9.572 6.634 1.00 85.62 105 ILE A C 1
ATOM 820 O O . ILE A 1 105 ? -12.602 -10.105 7.743 1.00 85.62 105 ILE A O 1
ATOM 824 N N . ARG A 1 106 ? -13.245 -8.408 6.408 1.00 87.25 106 ARG A N 1
ATOM 825 C CA . ARG A 1 106 ? -13.937 -7.660 7.470 1.00 87.25 106 ARG A CA 1
ATOM 826 C C . ARG A 1 106 ? -15.080 -8.451 8.083 1.00 87.25 106 ARG A C 1
ATOM 828 O O . ARG A 1 106 ? -15.179 -8.496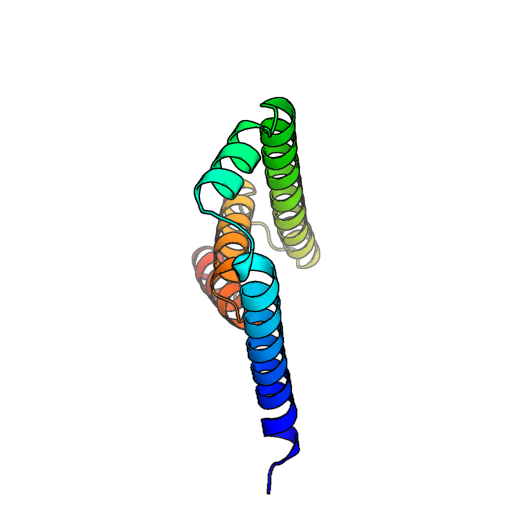 9.302 1.00 87.25 106 ARG A O 1
ATOM 835 N N . TYR A 1 107 ? -15.902 -9.101 7.262 1.00 85.94 107 TYR A N 1
ATOM 836 C CA . TYR A 1 107 ? -17.025 -9.907 7.733 1.00 85.94 107 TYR A CA 1
ATOM 837 C C . TYR A 1 107 ? -16.551 -11.023 8.670 1.00 85.94 107 TYR A C 1
ATOM 839 O O . TYR A 1 107 ? -17.063 -11.170 9.777 1.00 85.94 107 TYR A O 1
ATOM 847 N N . ARG A 1 108 ? -15.502 -11.763 8.284 1.00 86.62 108 ARG A N 1
ATOM 848 C CA . ARG A 1 108 ? -14.939 -12.821 9.135 1.00 86.62 108 ARG A CA 1
ATOM 849 C C . ARG A 1 108 ? -14.252 -12.264 10.377 1.00 86.62 108 ARG A C 1
ATOM 851 O O . ARG A 1 108 ? -14.472 -12.783 11.467 1.00 86.62 108 ARG A O 1
ATOM 858 N N . ALA A 1 109 ? -13.431 -11.227 10.233 1.00 85.19 109 ALA A N 1
ATOM 859 C CA . ALA A 1 109 ? -12.675 -10.660 11.343 1.00 85.19 109 ALA A CA 1
ATOM 860 C C . ALA A 1 109 ? -13.603 -10.027 12.388 1.00 85.19 109 ALA A C 1
ATOM 862 O O . ALA A 1 109 ? -13.523 -10.364 13.568 1.00 85.19 109 ALA A O 1
ATOM 863 N N . TYR A 1 110 ? -14.535 -9.172 11.971 1.00 84.94 110 TYR A N 1
ATOM 864 C CA . TYR A 1 110 ? -15.502 -8.556 12.875 1.00 84.94 110 TYR A CA 1
ATOM 865 C C . TYR A 1 110 ? -16.499 -9.579 13.446 1.00 84.94 110 TYR A C 1
ATOM 867 O O . TYR A 1 110 ? -16.849 -9.470 14.624 1.00 84.94 110 TYR A O 1
ATOM 875 N N . GLY A 1 111 ? -16.828 -10.644 12.705 1.00 80.25 111 GLY A N 1
ATOM 876 C CA . GLY A 1 111 ? -17.573 -11.800 13.216 1.00 80.25 111 GLY A CA 1
ATOM 877 C C . GLY A 1 111 ? -16.937 -12.441 14.456 1.00 80.25 111 GLY A C 1
ATOM 878 O O . GLY A 1 111 ? -17.639 -12.740 15.420 1.00 80.25 111 GLY A O 1
ATOM 879 N N . THR A 1 112 ? -15.600 -12.554 14.519 1.00 83.19 112 THR A N 1
ATOM 880 C CA . THR A 1 112 ? -14.904 -13.065 15.728 1.00 83.19 112 THR A CA 1
ATOM 881 C C . THR A 1 112 ? -15.060 -12.163 16.957 1.00 83.19 112 THR A C 1
ATOM 883 O O . THR A 1 112 ? -14.840 -12.601 18.084 1.00 83.19 112 THR A O 1
ATOM 886 N N . ARG A 1 113 ? -15.451 -10.900 16.755 1.00 80.81 113 ARG A N 1
ATOM 887 C CA . ARG A 1 113 ? -15.732 -9.917 17.808 1.00 80.81 113 ARG A CA 1
ATOM 888 C C . ARG A 1 113 ? -17.232 -9.750 18.079 1.00 80.81 113 ARG A C 1
ATOM 890 O O . ARG A 1 113 ? -17.604 -8.824 18.795 1.00 80.81 113 ARG A O 1
ATOM 897 N N . GLY A 1 114 ? -18.080 -10.624 17.531 1.00 75.50 114 GLY A N 1
ATOM 898 C CA . GLY A 1 114 ? -19.531 -10.601 17.743 1.00 75.50 114 GLY A CA 1
ATOM 899 C C . GLY A 1 114 ? -20.265 -9.510 16.959 1.00 75.50 114 GLY A C 1
ATOM 900 O O . GLY A 1 114 ? -21.388 -9.149 17.309 1.00 75.50 114 GLY A O 1
ATOM 901 N N . LEU A 1 115 ? -19.636 -8.956 15.920 1.00 75.19 115 LEU A N 1
ATOM 902 C CA . LEU A 1 115 ? -20.292 -8.055 14.977 1.00 75.19 115 LEU A CA 1
ATOM 903 C C . LEU A 1 115 ? -20.919 -8.889 13.857 1.00 75.19 115 LEU A C 1
ATOM 905 O O . LEU A 1 115 ? -20.235 -9.704 13.242 1.00 75.19 115 LEU A O 1
ATOM 909 N N . THR A 1 116 ? -22.215 -8.681 13.627 1.00 64.50 116 THR A N 1
ATOM 910 C CA . THR A 1 116 ? -23.010 -9.311 12.559 1.00 64.50 116 THR A CA 1
ATOM 911 C C . THR A 1 116 ? -23.600 -8.236 11.673 1.00 64.50 116 THR A C 1
ATOM 913 O O . THR A 1 116 ? -23.884 -7.145 12.226 1.00 64.50 116 THR A O 1
#